Protein AF-W4RP92-F1 (afdb_monomer_lite)

Foldseek 3Di:
DWDADLLVRDIDDDDPDDADDDPDDDDADPPDDPPSCDPPVVVFVVVQVVQFQPDDPNDTDHRPGDDDDDDDDDDDWDKDKDWDADPVVRFIFIWIQGRSVRDTDVSSRVVCCVPCRVVVVD

pLDDT: mean 84.8, std 9.4, range [54.28, 97.5]

Sequence (122 aa):
MLSYSPIHDEFWPELTEPLPETDGELPLYRYGNHQNIVEKDRILQVLAESRNGEEEDGFQTVVAAVNSYDQQKVEHIPCLEFQLYNQEQDKFYARVWNTLLQRWDETFEKQIEEKERLVWRE

Organism: NCBI:txid1294265

Structure (mmCIF, N/CA/C/O backbone):
data_AF-W4RP92-F1
#
_entry.id   AF-W4RP92-F1
#
loop_
_atom_site.group_PDB
_atom_site.id
_atom_site.type_symbol
_atom_site.label_atom_id
_atom_site.label_alt_id
_atom_site.label_comp_id
_atom_site.label_asym_id
_atom_site.label_entity_id
_atom_site.label_seq_id
_atom_site.pdbx_PDB_ins_code
_atom_site.Cartn_x
_atom_site.Cartn_y
_atom_site.Cartn_z
_atom_site.occupancy
_atom_site.B_iso_or_equiv
_atom_site.auth_seq_id
_atom_site.auth_comp_id
_atom_site.auth_asym_id
_atom_site.auth_atom_id
_atom_site.pdbx_PDB_model_num
ATOM 1 N N . MET A 1 1 ? 14.777 -5.571 -11.425 1.00 77.19 1 MET A N 1
ATOM 2 C CA . MET A 1 1 ? 13.368 -5.489 -11.876 1.00 77.19 1 MET A CA 1
ATOM 3 C C . MET A 1 1 ? 12.699 -4.334 -11.130 1.00 77.19 1 MET A C 1
ATOM 5 O O . MET A 1 1 ? 13.266 -3.878 -10.146 1.00 77.19 1 MET A O 1
ATOM 9 N N . LEU A 1 2 ? 11.551 -3.825 -11.576 1.00 86.50 2 LEU A N 1
ATOM 10 C CA . LEU A 1 2 ? 10.784 -2.821 -10.824 1.00 86.50 2 LEU A CA 1
ATOM 11 C C . LEU A 1 2 ? 9.415 -3.387 -10.470 1.00 86.50 2 LEU A C 1
ATOM 13 O O . LEU A 1 2 ? 8.834 -4.136 -11.257 1.00 86.50 2 LEU A O 1
ATOM 17 N N . SER A 1 3 ? 8.912 -2.998 -9.307 1.00 88.81 3 SER A N 1
ATOM 18 C CA . SER A 1 3 ? 7.576 -3.343 -8.829 1.00 88.81 3 SER A CA 1
ATOM 19 C C . SER A 1 3 ? 6.734 -2.076 -8.801 1.00 88.81 3 SER A C 1
ATOM 21 O O . SER A 1 3 ? 7.233 -1.021 -8.424 1.00 88.81 3 SER A O 1
ATOM 23 N N . TYR A 1 4 ? 5.466 -2.151 -9.189 1.00 89.12 4 TYR A N 1
ATOM 24 C CA . TYR A 1 4 ? 4.549 -1.018 -9.088 1.00 89.12 4 TYR A CA 1
ATOM 25 C C . TYR A 1 4 ? 3.454 -1.330 -8.072 1.00 89.12 4 TYR A C 1
ATOM 27 O O . TYR A 1 4 ? 2.802 -2.372 -8.154 1.00 89.12 4 TYR A O 1
ATOM 35 N N . SER A 1 5 ? 3.266 -0.419 -7.121 1.00 89.31 5 SER A N 1
ATOM 36 C CA . SER A 1 5 ? 2.238 -0.502 -6.096 1.00 89.31 5 SER A CA 1
ATOM 37 C C . 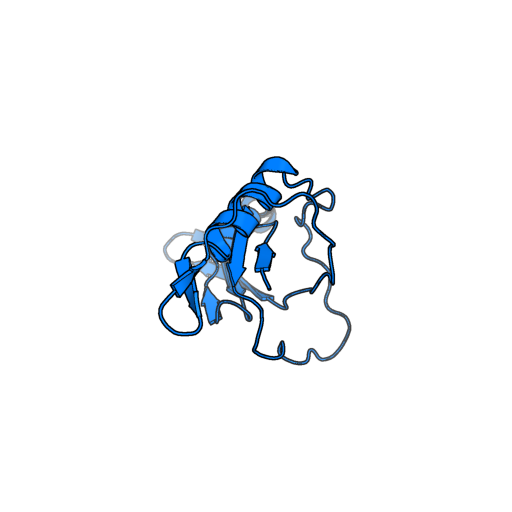SER A 1 5 ? 1.059 0.390 -6.479 1.00 89.31 5 SER A C 1
ATOM 39 O O . SER A 1 5 ? 1.163 1.613 -6.392 1.00 89.31 5 SER A O 1
ATOM 41 N N . PRO A 1 6 ? -0.085 -0.186 -6.872 1.00 87.31 6 PRO A N 1
ATOM 42 C CA . PRO A 1 6 ? -1.221 0.598 -7.343 1.00 87.31 6 PRO A CA 1
ATOM 43 C C . PRO A 1 6 ? -1.945 1.398 -6.267 1.00 87.31 6 PRO A C 1
ATOM 45 O O . PRO A 1 6 ? -2.569 2.412 -6.554 1.00 87.31 6 PRO A O 1
ATOM 48 N N . ILE A 1 7 ? -1.882 0.928 -5.023 1.00 87.56 7 ILE A N 1
ATOM 49 C CA . ILE A 1 7 ? -2.498 1.618 -3.886 1.00 87.56 7 ILE A CA 1
ATOM 50 C C . ILE A 1 7 ? -1.712 2.881 -3.536 1.00 87.56 7 ILE A C 1
ATOM 52 O O . ILE A 1 7 ? -2.298 3.892 -3.168 1.00 87.56 7 ILE A O 1
ATOM 56 N N . HIS A 1 8 ? -0.389 2.807 -3.670 1.00 89.38 8 HIS A N 1
ATOM 57 C CA . HIS A 1 8 ? 0.521 3.910 -3.377 1.00 89.38 8 HIS A CA 1
ATOM 58 C C . HIS A 1 8 ? 0.753 4.806 -4.591 1.00 89.38 8 HIS A C 1
ATOM 60 O O . HIS A 1 8 ? 1.241 5.917 -4.443 1.00 89.38 8 HIS A O 1
ATOM 66 N N . ASP A 1 9 ? 0.413 4.312 -5.782 1.00 87.81 9 ASP A N 1
ATOM 67 C CA . ASP A 1 9 ? 0.817 4.882 -7.058 1.00 87.81 9 ASP A CA 1
ATOM 68 C C . ASP A 1 9 ? 2.336 5.133 -7.133 1.00 87.81 9 ASP A C 1
ATOM 70 O O . ASP A 1 9 ? 2.804 6.185 -7.568 1.00 87.81 9 ASP A O 1
ATOM 74 N N . GLU A 1 10 ? 3.129 4.148 -6.705 1.00 89.31 10 GLU A N 1
ATOM 75 C CA . GLU A 1 10 ? 4.586 4.259 -6.572 1.00 89.31 10 GLU A CA 1
ATOM 76 C C . GLU A 1 10 ? 5.323 3.072 -7.198 1.00 89.31 10 GLU A C 1
ATOM 78 O O . GLU A 1 10 ? 4.842 1.937 -7.191 1.00 89.31 10 GLU A O 1
ATOM 83 N N . PHE A 1 11 ? 6.527 3.340 -7.710 1.00 89.31 11 PHE A N 1
ATOM 84 C CA . PHE A 1 11 ? 7.461 2.306 -8.149 1.00 89.31 11 PHE A CA 1
ATOM 85 C C . PHE A 1 11 ? 8.446 1.993 -7.031 1.00 89.31 11 PHE A C 1
ATOM 87 O O . PHE A 1 11 ? 9.076 2.891 -6.473 1.00 89.31 11 PHE A O 1
ATOM 94 N N . TRP A 1 12 ? 8.604 0.710 -6.741 1.00 87.25 12 TRP A N 1
ATOM 95 C CA . TRP A 1 12 ? 9.512 0.192 -5.733 1.00 87.25 12 TRP A CA 1
ATOM 96 C C . TRP A 1 12 ? 10.577 -0.704 -6.377 1.00 87.25 12 TRP A C 1
ATOM 98 O O . TRP A 1 12 ? 10.359 -1.245 -7.471 1.00 87.25 12 TRP A O 1
ATOM 108 N N . PRO A 1 13 ? 11.734 -0.875 -5.713 1.00 80.50 13 PRO A N 1
ATOM 109 C CA . PRO A 1 13 ? 12.738 -1.840 -6.133 1.00 80.50 13 PRO A CA 1
ATOM 110 C C . PRO A 1 13 ? 12.175 -3.258 -6.273 1.00 80.50 13 PRO A C 1
ATOM 112 O O . PRO A 1 13 ? 11.074 -3.588 -5.821 1.00 80.50 13 PRO A O 1
ATOM 115 N N . GLU A 1 14 ? 12.959 -4.113 -6.921 1.00 77.62 14 GLU A N 1
ATOM 116 C CA . GLU A 1 14 ? 12.648 -5.533 -7.009 1.00 77.62 14 GLU A CA 1
ATOM 117 C C . GLU A 1 14 ? 12.460 -6.146 -5.623 1.00 77.62 14 GLU A C 1
ATOM 119 O O . GLU A 1 14 ? 13.265 -5.934 -4.716 1.00 77.62 14 GLU A O 1
ATOM 124 N N . LEU A 1 15 ? 11.397 -6.935 -5.495 1.00 75.69 15 LEU A N 1
ATOM 125 C CA . LEU A 1 15 ? 11.140 -7.742 -4.315 1.00 75.69 15 LEU A CA 1
ATOM 126 C C . LEU A 1 15 ? 12.138 -8.896 -4.292 1.00 75.69 15 LEU A C 1
ATOM 128 O O . LEU A 1 15 ? 11.997 -9.861 -5.042 1.00 75.69 15 LEU A O 1
ATOM 132 N N . THR A 1 16 ? 13.181 -8.757 -3.479 1.00 71.19 16 THR A N 1
ATOM 133 C CA . THR A 1 16 ? 14.223 -9.778 -3.311 1.00 71.19 16 THR A CA 1
ATOM 134 C C . THR A 1 16 ? 13.930 -10.725 -2.157 1.00 71.19 16 THR A C 1
ATOM 136 O O . THR A 1 16 ? 14.373 -11.873 -2.184 1.00 71.19 16 THR A O 1
ATOM 139 N N . GLU A 1 17 ? 13.184 -10.267 -1.153 1.00 76.62 17 GLU A N 1
ATOM 140 C CA . GLU A 1 17 ? 12.794 -11.090 -0.014 1.00 76.62 17 GLU A CA 1
ATOM 141 C C . GLU A 1 17 ? 11.513 -11.875 -0.322 1.00 76.62 17 GLU A C 1
ATOM 143 O O . GLU A 1 17 ? 10.580 -11.327 -0.920 1.00 76.62 17 GLU A O 1
ATOM 148 N N . PRO A 1 18 ? 11.444 -13.158 0.075 1.00 74.50 18 PRO A N 1
ATOM 149 C CA . PRO A 1 18 ? 10.215 -13.920 -0.045 1.00 74.50 18 PRO A CA 1
ATOM 150 C C . PRO A 1 18 ? 9.136 -13.293 0.840 1.00 74.50 18 PRO A C 1
ATOM 152 O O . PRO A 1 18 ? 9.389 -12.913 1.985 1.00 74.50 18 PRO A O 1
ATOM 155 N N . LEU A 1 19 ? 7.918 -13.216 0.309 1.00 76.38 19 LEU A N 1
ATOM 156 C CA . LEU A 1 19 ? 6.764 -12.805 1.098 1.00 76.38 19 LEU A CA 1
ATOM 157 C C . LEU A 1 19 ? 6.516 -13.824 2.218 1.00 76.38 19 LEU A C 1
ATOM 159 O O . LEU A 1 19 ? 6.748 -15.020 2.013 1.00 76.38 19 LEU A O 1
ATOM 163 N N . PRO A 1 20 ? 6.050 -13.378 3.397 1.00 76.31 20 PRO A N 1
ATOM 164 C CA . PRO A 1 20 ? 5.724 -14.298 4.474 1.00 76.31 20 PRO A CA 1
ATOM 165 C C . PRO A 1 20 ? 4.632 -15.267 4.015 1.00 76.31 20 PRO A C 1
ATOM 167 O O . PRO A 1 20 ? 3.649 -14.857 3.394 1.00 76.31 20 PRO A O 1
ATOM 170 N N . GLU A 1 21 ? 4.809 -16.549 4.333 1.00 74.62 21 GLU A N 1
ATOM 171 C CA . GLU A 1 21 ? 3.778 -17.555 4.092 1.00 74.62 21 GLU A CA 1
ATOM 172 C C . GLU A 1 21 ? 2.530 -17.218 4.912 1.00 74.62 21 GLU A C 1
ATOM 174 O O . GLU A 1 21 ? 2.610 -16.822 6.078 1.00 74.62 21 GLU A O 1
ATOM 179 N N . THR A 1 22 ? 1.367 -17.356 4.283 1.00 73.75 22 THR A N 1
ATOM 180 C CA . THR A 1 22 ? 0.076 -17.117 4.920 1.00 73.75 22 THR A CA 1
ATOM 181 C C . THR A 1 22 ? -0.645 -18.441 5.095 1.00 73.75 22 THR A C 1
ATOM 183 O O . THR A 1 22 ? -0.744 -19.229 4.152 1.00 73.75 22 THR A O 1
ATOM 186 N N . ASP A 1 23 ? -1.202 -18.672 6.281 1.00 72.94 23 ASP A N 1
ATOM 187 C CA . ASP A 1 23 ? -2.052 -19.832 6.532 1.00 72.94 23 ASP A CA 1
ATOM 188 C C . ASP A 1 23 ? -3.409 -19.638 5.829 1.00 72.94 23 ASP A C 1
ATOM 190 O O . ASP A 1 23 ? -4.361 -19.102 6.398 1.00 72.94 23 ASP A O 1
ATOM 194 N N . GLY A 1 24 ? -3.492 -20.058 4.564 1.00 74.50 24 GLY A N 1
ATOM 195 C CA . GLY A 1 24 ? -4.718 -20.052 3.758 1.00 74.50 24 GLY A CA 1
ATOM 196 C C . GLY A 1 24 ? -4.857 -18.884 2.775 1.00 74.50 24 GLY A C 1
ATOM 197 O O . GLY A 1 24 ? -3.953 -18.067 2.600 1.00 74.50 24 GLY A O 1
ATOM 198 N N . GLU A 1 25 ? -6.007 -18.837 2.094 1.00 79.62 25 GLU A N 1
ATOM 199 C CA . GLU A 1 25 ? -6.351 -17.770 1.148 1.00 79.62 25 GLU A CA 1
ATOM 200 C C . GLU A 1 25 ? -6.789 -16.512 1.906 1.00 79.62 25 GLU A C 1
ATOM 202 O O . GLU A 1 25 ? -7.838 -16.486 2.554 1.00 79.62 25 GLU A O 1
ATOM 207 N N . LEU A 1 26 ? -5.984 -15.452 1.820 1.00 85.25 26 LEU A N 1
ATOM 208 C CA . LEU A 1 26 ? -6.356 -14.144 2.348 1.00 85.25 26 LEU A CA 1
ATOM 209 C C . LEU A 1 26 ? -7.280 -13.407 1.369 1.00 85.25 26 LEU A C 1
ATOM 211 O O . LEU A 1 26 ? -7.076 -13.480 0.153 1.00 85.25 26 LEU A O 1
ATOM 215 N N . PRO A 1 27 ? -8.276 -12.655 1.869 1.00 89.12 27 PRO A N 1
ATOM 216 C CA . PRO A 1 27 ? -9.129 -11.854 1.007 1.00 89.12 27 PRO A CA 1
ATOM 217 C C . PRO A 1 27 ? -8.324 -10.740 0.334 1.00 89.12 27 PRO A C 1
ATOM 219 O O . PRO A 1 27 ? -7.434 -10.133 0.933 1.00 89.12 27 PRO A O 1
ATOM 222 N N . LEU A 1 28 ? -8.686 -10.424 -0.911 1.00 89.44 28 LEU A N 1
ATOM 223 C CA . LEU 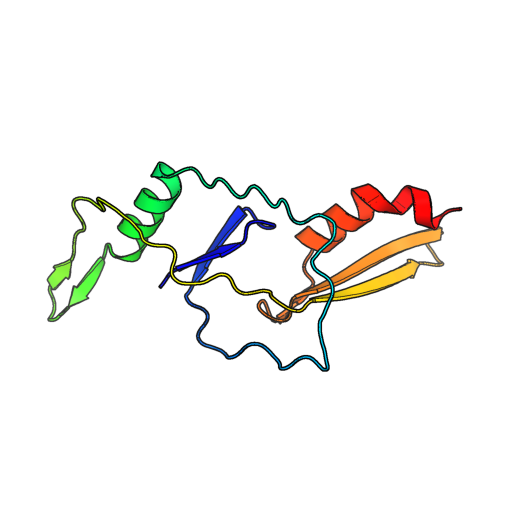A 1 28 ? -8.141 -9.256 -1.591 1.00 89.44 28 LEU A CA 1
ATOM 224 C C . LEU A 1 28 ? -8.557 -7.974 -0.874 1.00 89.44 28 LEU A C 1
ATOM 226 O O . LEU A 1 28 ? -9.643 -7.868 -0.297 1.00 89.44 28 LEU A O 1
ATOM 230 N N . TYR A 1 29 ? -7.693 -6.969 -0.967 1.00 90.94 29 TYR A N 1
ATOM 231 C CA . TYR A 1 29 ? -7.987 -5.668 -0.404 1.00 90.94 29 TYR A CA 1
ATOM 232 C C . TYR A 1 29 ? -9.225 -5.054 -1.070 1.00 90.94 29 TYR A C 1
ATOM 234 O O . TYR A 1 29 ? -9.246 -4.783 -2.271 1.00 90.94 29 TYR A O 1
ATOM 242 N N . ARG A 1 30 ? -10.258 -4.812 -0.259 1.00 91.19 30 ARG A N 1
ATOM 243 C CA . ARG A 1 30 ? -11.612 -4.408 -0.679 1.00 91.19 30 ARG A CA 1
ATOM 244 C C . ARG A 1 30 ? -11.696 -3.073 -1.422 1.00 91.19 30 ARG A C 1
ATOM 246 O O . ARG A 1 30 ? -12.698 -2.801 -2.077 1.00 91.19 30 ARG A O 1
ATOM 253 N N . TYR A 1 31 ? -10.649 -2.255 -1.348 1.00 87.81 31 TYR A N 1
ATOM 254 C CA . TYR A 1 31 ? -10.546 -0.985 -2.070 1.00 87.81 31 TYR A CA 1
ATOM 255 C C . TYR A 1 31 ? -9.443 -0.971 -3.123 1.00 87.81 31 TYR A C 1
ATOM 257 O O . TYR A 1 31 ? -9.142 0.088 -3.675 1.00 87.81 31 TYR A O 1
ATOM 265 N N . GLY A 1 32 ? -8.867 -2.137 -3.422 1.00 78.44 32 GLY A N 1
ATOM 266 C CA . GLY A 1 32 ? -7.947 -2.293 -4.531 1.00 78.44 32 GLY A CA 1
ATOM 267 C C . GLY A 1 32 ? -8.643 -1.930 -5.830 1.00 78.44 32 GLY A C 1
ATOM 268 O O . GLY A 1 32 ? -9.651 -2.534 -6.203 1.00 78.44 32 GLY A O 1
ATOM 269 N N . ASN A 1 33 ? -8.122 -0.917 -6.519 1.00 67.38 33 ASN A N 1
ATOM 270 C CA . ASN A 1 33 ? -8.616 -0.595 -7.841 1.00 67.38 33 ASN A CA 1
ATOM 271 C C . ASN A 1 33 ? -8.152 -1.711 -8.788 1.00 67.38 33 ASN A C 1
ATOM 273 O O . ASN A 1 33 ? -6.958 -1.901 -8.995 1.00 67.38 33 ASN A O 1
ATOM 277 N N . HIS A 1 34 ? -9.086 -2.486 -9.338 1.00 55.75 34 HIS A N 1
ATOM 278 C CA . HIS A 1 34 ? -8.766 -3.572 -10.275 1.00 55.75 34 HIS A CA 1
ATOM 279 C C . HIS A 1 34 ? -8.339 -3.048 -11.661 1.00 55.75 34 HIS A C 1
ATOM 281 O O . HIS A 1 34 ? -7.963 -3.829 -12.530 1.00 55.75 34 HIS A O 1
ATOM 287 N N . GLN A 1 35 ? -8.393 -1.729 -11.878 1.00 54.28 35 GLN A N 1
ATOM 288 C CA . GLN A 1 35 ? -8.077 -1.059 -13.139 1.00 54.28 35 GLN A CA 1
ATOM 289 C C . GLN A 1 35 ? -6.816 -0.198 -13.016 1.00 54.28 35 GLN A C 1
ATOM 291 O O . GLN A 1 35 ? -6.844 0.993 -13.313 1.00 54.28 35 GLN A O 1
ATOM 296 N N . ASN A 1 36 ? -5.712 -0.794 -12.561 1.00 57.50 36 ASN A N 1
ATOM 297 C CA . ASN A 1 36 ? -4.410 -0.126 -12.461 1.00 57.50 36 ASN A CA 1
ATOM 298 C C . ASN A 1 36 ? -3.810 0.131 -13.838 1.00 57.50 36 ASN A C 1
ATOM 300 O O . ASN A 1 36 ? -2.867 -0.526 -14.271 1.00 57.50 36 ASN A O 1
ATOM 304 N N . ILE A 1 37 ? -4.403 1.085 -14.541 1.00 64.12 37 ILE A N 1
ATOM 305 C CA . ILE A 1 37 ? -3.894 1.610 -15.791 1.00 64.12 37 ILE A CA 1
ATOM 306 C C . ILE A 1 37 ? -2.873 2.668 -15.394 1.00 64.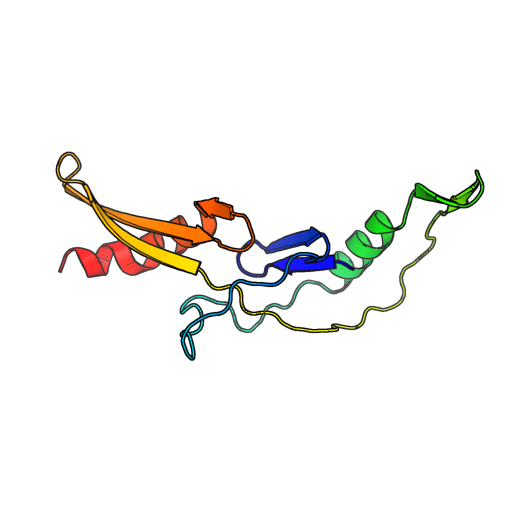12 37 ILE A C 1
ATOM 308 O O . ILE A 1 37 ? -3.176 3.856 -15.325 1.00 64.12 37 ILE A O 1
ATOM 312 N N . VAL A 1 38 ? -1.660 2.222 -15.080 1.00 77.56 38 VAL A N 1
ATOM 313 C CA . VAL A 1 38 ? -0.524 3.140 -15.080 1.00 77.56 38 VAL A CA 1
ATOM 314 C C . VAL A 1 38 ? -0.336 3.608 -16.509 1.00 77.56 38 VAL A C 1
ATOM 316 O O . VAL A 1 38 ? -0.355 2.805 -17.448 1.00 77.56 38 VAL A O 1
ATOM 319 N N . GLU A 1 39 ? -0.153 4.909 -16.684 1.00 85.69 39 GLU A N 1
ATOM 320 C CA . GLU A 1 39 ? 0.156 5.459 -17.993 1.00 85.69 39 GLU A CA 1
ATOM 321 C C . GLU A 1 39 ? 1.426 4.800 -18.539 1.00 85.69 39 GLU A C 1
ATOM 323 O O . GLU A 1 39 ? 2.474 4.769 -17.888 1.00 85.69 39 GLU A O 1
ATOM 328 N N . LYS A 1 40 ? 1.329 4.254 -19.756 1.00 86.44 40 LYS A N 1
ATOM 329 C CA . LYS A 1 40 ? 2.440 3.566 -20.425 1.00 86.44 40 LYS A CA 1
ATOM 330 C C . LYS A 1 40 ? 3.708 4.421 -20.430 1.00 86.44 40 LYS A C 1
ATOM 332 O O . LYS A 1 40 ? 4.786 3.901 -20.159 1.00 86.44 40 LYS A O 1
ATOM 337 N N . ASP A 1 41 ? 3.567 5.713 -20.704 1.00 88.19 41 ASP A N 1
ATOM 338 C CA . ASP A 1 41 ? 4.694 6.638 -20.800 1.00 88.19 41 ASP A CA 1
ATOM 339 C C . ASP A 1 41 ? 5.417 6.793 -19.456 1.00 88.19 41 ASP A C 1
ATOM 341 O O . ASP A 1 41 ? 6.648 6.807 -19.421 1.00 88.19 41 ASP A O 1
ATOM 345 N N . ARG A 1 42 ? 4.676 6.777 -18.340 1.00 89.44 42 ARG A N 1
ATOM 346 C CA . ARG A 1 42 ? 5.254 6.796 -16.992 1.00 89.44 42 ARG A CA 1
ATOM 347 C C . ARG A 1 42 ? 6.077 5.539 -16.712 1.00 89.44 42 ARG A C 1
ATOM 349 O O . ARG A 1 42 ? 7.175 5.646 -16.174 1.00 89.44 42 ARG A O 1
ATOM 356 N N . ILE A 1 43 ? 5.592 4.358 -17.107 1.00 89.19 43 ILE A N 1
ATOM 357 C CA . ILE A 1 43 ? 6.355 3.105 -16.957 1.00 89.19 43 ILE A CA 1
ATOM 358 C C . ILE A 1 43 ? 7.663 3.176 -17.755 1.00 89.19 43 ILE A C 1
ATOM 360 O O . ILE A 1 43 ? 8.727 2.849 -17.229 1.00 89.19 43 ILE A O 1
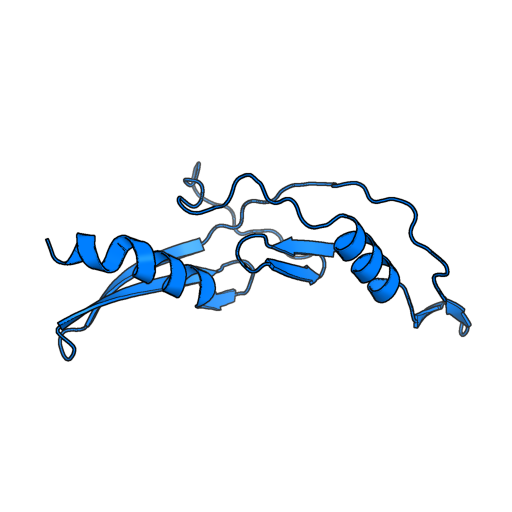ATOM 364 N N . LEU A 1 44 ? 7.597 3.610 -19.018 1.00 90.38 44 LEU A N 1
ATOM 365 C CA . LEU A 1 44 ? 8.772 3.689 -19.890 1.00 90.38 44 LEU A CA 1
ATOM 366 C C . LEU A 1 44 ? 9.819 4.671 -19.355 1.00 90.38 44 LEU A C 1
ATOM 368 O O . LEU A 1 44 ? 11.011 4.361 -19.391 1.00 90.38 44 LEU A O 1
ATOM 372 N N . GLN A 1 45 ? 9.382 5.817 -18.828 1.00 89.31 45 GLN A N 1
ATOM 373 C CA . GLN A 1 45 ? 10.274 6.805 -18.232 1.00 89.31 45 GLN A CA 1
ATOM 374 C C . GLN A 1 45 ? 11.012 6.237 -17.014 1.00 89.31 45 GLN A C 1
ATOM 376 O O . GLN A 1 45 ? 12.241 6.278 -16.975 1.00 89.31 45 GLN A O 1
ATOM 381 N N . VAL A 1 46 ? 10.287 5.654 -16.053 1.00 89.88 46 VAL A N 1
ATOM 382 C CA . VAL A 1 46 ? 10.900 5.106 -14.831 1.00 89.88 46 VAL A CA 1
ATOM 383 C C . VAL A 1 46 ? 11.863 3.961 -15.163 1.00 89.88 46 VAL A C 1
ATOM 385 O O . VAL A 1 46 ? 12.938 3.859 -14.573 1.00 89.88 46 VAL A O 1
ATOM 388 N N . LEU A 1 47 ? 11.534 3.124 -16.154 1.00 88.81 47 LEU A N 1
ATOM 389 C CA . LEU A 1 47 ? 12.446 2.082 -16.631 1.00 88.81 47 LEU A CA 1
ATOM 390 C C . LEU A 1 47 ? 13.730 2.667 -17.231 1.00 88.81 47 LEU A C 1
ATOM 392 O O . LEU A 1 47 ? 14.812 2.166 -16.923 1.00 88.81 47 LEU A O 1
ATOM 396 N N . ALA A 1 48 ? 13.630 3.719 -18.048 1.00 88.31 48 ALA A N 1
ATOM 397 C CA . ALA A 1 48 ? 14.796 4.374 -18.641 1.00 88.31 48 ALA A CA 1
ATOM 398 C C . ALA A 1 48 ? 15.702 4.987 -17.562 1.00 88.31 48 ALA A C 1
ATOM 400 O O . ALA A 1 48 ? 16.916 4.790 -17.584 1.00 88.31 48 ALA A O 1
ATOM 401 N N . GLU A 1 49 ? 15.109 5.674 -16.585 1.00 86.56 49 GLU A N 1
ATOM 402 C CA . GLU A 1 49 ? 15.824 6.274 -15.455 1.00 86.56 49 GLU A CA 1
ATOM 403 C C . GLU A 1 49 ? 16.505 5.220 -14.574 1.00 86.56 49 GLU A C 1
ATOM 405 O O . GLU A 1 49 ? 17.656 5.409 -14.196 1.00 86.56 49 GLU A O 1
ATOM 410 N N . SER A 1 50 ? 15.854 4.079 -14.316 1.00 83.06 50 SER A N 1
ATOM 411 C CA . SER A 1 50 ? 16.413 3.005 -13.477 1.00 83.06 50 SER A CA 1
ATOM 412 C C . SER A 1 50 ? 17.677 2.342 -14.038 1.00 83.06 50 SER A C 1
ATOM 414 O O . SER A 1 50 ? 18.403 1.690 -13.296 1.00 83.06 50 SER A O 1
ATOM 416 N N . ARG A 1 51 ? 17.920 2.488 -15.345 1.00 78.00 51 ARG A N 1
ATOM 417 C CA . ARG A 1 51 ? 19.052 1.896 -16.077 1.00 78.00 51 ARG A CA 1
ATOM 418 C C . ARG A 1 51 ? 20.111 2.923 -16.470 1.00 78.00 51 ARG A C 1
ATOM 420 O O . ARG A 1 51 ? 21.203 2.559 -16.900 1.00 78.00 51 ARG A O 1
ATOM 427 N N . ASN A 1 52 ? 19.788 4.208 -16.363 1.00 77.62 52 ASN A N 1
ATOM 428 C CA . ASN A 1 52 ? 20.726 5.275 -16.663 1.00 77.62 52 ASN A CA 1
ATOM 429 C C . ASN A 1 52 ? 21.782 5.361 -15.565 1.00 77.62 52 ASN A C 1
ATOM 431 O O . ASN A 1 52 ? 21.457 5.482 -14.388 1.00 77.62 52 ASN A O 1
ATOM 435 N N . GLY A 1 53 ? 23.055 5.372 -15.958 1.00 66.19 53 GLY A N 1
ATOM 436 C CA . GLY A 1 53 ? 24.141 5.497 -14.991 1.00 66.19 53 GLY A CA 1
ATOM 437 C C . GLY A 1 53 ? 24.632 4.183 -14.392 1.00 66.19 53 GLY A C 1
ATOM 438 O O . GLY A 1 53 ? 25.460 4.235 -13.488 1.00 66.19 53 GLY A O 1
ATOM 439 N N . GLU A 1 54 ? 24.175 3.029 -14.889 1.00 69.31 54 GLU A N 1
ATOM 440 C CA . GLU A 1 54 ? 24.814 1.748 -14.573 1.00 69.31 54 GLU A CA 1
ATOM 441 C C . GLU A 1 54 ? 26.266 1.780 -15.102 1.00 69.31 54 GLU A C 1
ATOM 443 O O . GLU A 1 54 ? 26.499 1.937 -16.306 1.00 69.31 54 GLU A O 1
ATOM 448 N N . GLU A 1 55 ? 27.240 1.710 -14.184 1.00 68.19 55 GLU A N 1
ATOM 449 C CA . GLU A 1 55 ? 28.664 1.575 -14.502 1.00 68.19 55 GLU A CA 1
ATOM 450 C C . GLU A 1 55 ? 28.992 0.104 -14.761 1.00 68.19 55 GLU A C 1
ATOM 452 O O . GLU A 1 55 ? 28.880 -0.742 -13.871 1.00 68.19 55 GLU A O 1
ATOM 457 N N . GLU A 1 56 ? 29.446 -0.188 -15.974 1.00 68.69 56 GLU A N 1
ATOM 458 C CA . GLU A 1 56 ? 29.955 -1.499 -16.359 1.00 68.69 56 GLU A CA 1
ATOM 459 C C . GLU A 1 56 ? 31.360 -1.316 -16.942 1.00 68.69 56 GLU A C 1
ATOM 461 O O . GLU A 1 56 ? 31.566 -0.525 -17.861 1.00 68.69 56 GLU A O 1
ATOM 466 N N . ASP A 1 57 ? 32.351 -1.995 -16.356 1.00 74.50 57 ASP A N 1
ATOM 467 C CA . ASP A 1 57 ? 33.764 -1.933 -16.775 1.00 74.50 57 ASP A CA 1
ATOM 468 C C . ASP A 1 57 ? 34.345 -0.500 -16.879 1.00 74.50 57 ASP A C 1
ATOM 470 O O . ASP A 1 57 ? 35.176 -0.191 -17.730 1.00 74.50 57 ASP A O 1
ATOM 474 N N . GLY A 1 58 ? 33.887 0.414 -16.012 1.00 77.62 58 GLY A N 1
ATOM 475 C CA . GLY A 1 58 ? 34.335 1.813 -15.988 1.00 77.62 58 GLY A CA 1
ATOM 476 C C . GLY A 1 58 ? 33.699 2.719 -17.050 1.00 77.62 58 GLY A C 1
ATOM 477 O O . GLY A 1 58 ? 34.120 3.869 -17.195 1.00 77.62 58 GLY A O 1
ATOM 478 N N . PHE A 1 59 ? 32.685 2.237 -17.775 1.00 74.44 59 PHE A N 1
ATOM 479 C CA . PHE A 1 59 ? 31.875 3.031 -18.695 1.00 74.44 59 PHE A CA 1
ATOM 480 C C . PHE A 1 59 ? 30.457 3.213 -18.156 1.00 74.44 59 PHE A C 1
ATOM 482 O O . PHE A 1 59 ? 29.860 2.292 -17.605 1.00 74.44 59 PHE A O 1
ATOM 489 N N . GLN A 1 60 ? 29.903 4.409 -18.351 1.00 78.31 60 GLN A N 1
ATOM 490 C CA . GLN A 1 60 ? 28.528 4.715 -17.976 1.00 78.31 60 GLN A CA 1
ATOM 491 C C . GLN A 1 60 ? 27.573 4.360 -19.120 1.00 78.31 60 GLN A C 1
ATOM 493 O O . GLN A 1 60 ? 27.692 4.896 -20.227 1.00 78.31 60 GLN A O 1
ATOM 498 N N . THR A 1 61 ? 26.584 3.515 -18.841 1.00 78.81 61 THR A N 1
ATOM 499 C CA . THR A 1 61 ? 25.511 3.222 -19.796 1.00 78.81 61 THR A CA 1
ATOM 500 C C . THR A 1 61 ? 24.476 4.349 -19.806 1.00 78.81 61 THR A C 1
ATOM 502 O O . THR A 1 61 ? 23.975 4.775 -18.761 1.00 78.81 61 THR A O 1
ATOM 505 N N . VAL A 1 62 ? 24.144 4.837 -21.007 1.00 80.88 62 VAL A N 1
ATOM 506 C CA . VAL A 1 62 ? 23.072 5.817 -21.243 1.00 80.88 62 VAL A CA 1
ATOM 507 C C . VAL A 1 62 ? 21.984 5.161 -22.084 1.00 80.88 62 VAL A C 1
ATOM 509 O O . VAL A 1 62 ? 22.208 4.770 -23.231 1.00 80.88 62 VAL A O 1
ATOM 512 N N . VAL A 1 63 ? 20.786 5.059 -21.520 1.00 82.56 63 VAL A N 1
ATOM 513 C CA . VAL A 1 63 ? 19.603 4.530 -22.190 1.00 82.56 63 VAL A CA 1
ATOM 514 C C . VAL A 1 63 ? 18.993 5.614 -23.069 1.00 82.56 63 VAL A C 1
ATOM 516 O O . VAL A 1 63 ? 18.405 6.577 -22.585 1.00 82.56 63 VAL A O 1
ATOM 519 N N . ALA A 1 64 ? 19.115 5.440 -24.386 1.00 82.00 64 ALA A N 1
ATOM 520 C CA . ALA A 1 64 ? 18.536 6.358 -25.366 1.00 82.00 64 ALA A CA 1
ATOM 521 C C . ALA A 1 64 ? 17.001 6.255 -25.446 1.00 82.00 64 ALA A C 1
ATOM 523 O O . ALA A 1 64 ? 16.331 7.264 -25.650 1.00 82.00 64 ALA A O 1
ATOM 524 N N . ALA A 1 65 ? 16.447 5.044 -25.311 1.00 81.19 65 ALA A N 1
ATOM 525 C CA . ALA A 1 65 ? 15.007 4.797 -25.295 1.00 81.19 65 ALA A CA 1
ATOM 526 C C . ALA A 1 65 ? 14.675 3.404 -24.733 1.00 81.19 65 ALA A C 1
ATOM 528 O O . ALA A 1 65 ? 15.397 2.438 -24.985 1.00 81.19 65 ALA A O 1
ATOM 529 N N . VAL A 1 66 ? 13.533 3.294 -24.048 1.00 86.62 66 VAL A N 1
ATOM 530 C CA . VAL A 1 66 ? 12.873 2.020 -23.720 1.00 86.62 66 VAL A CA 1
ATOM 531 C C . VAL A 1 66 ? 11.642 1.898 -24.615 1.00 86.62 66 VAL A C 1
ATOM 533 O O . VAL A 1 66 ? 10.750 2.740 -24.564 1.00 86.62 66 VAL A O 1
ATOM 536 N N . ASN A 1 67 ? 11.597 0.869 -25.462 1.00 87.75 67 ASN A N 1
ATOM 537 C CA . ASN A 1 67 ? 10.555 0.737 -26.493 1.00 87.75 67 ASN A CA 1
ATOM 538 C C . ASN A 1 67 ? 9.329 -0.065 -26.027 1.00 87.75 67 ASN A C 1
ATOM 540 O O . ASN A 1 67 ? 8.229 0.098 -26.561 1.00 87.75 67 ASN A O 1
ATOM 544 N N . SER A 1 68 ? 9.514 -0.949 -25.049 1.00 88.88 68 SER A N 1
ATOM 545 C CA . SER A 1 68 ? 8.473 -1.831 -24.530 1.00 88.88 68 SER A CA 1
ATOM 546 C C . SER A 1 68 ? 8.787 -2.274 -23.106 1.00 88.88 68 SER A C 1
ATOM 548 O O . SER A 1 68 ? 9.919 -2.165 -22.638 1.00 88.88 68 SER A O 1
ATOM 550 N N . TYR A 1 69 ? 7.768 -2.798 -22.436 1.00 89.00 69 TYR A N 1
ATOM 551 C CA . TYR A 1 69 ? 7.887 -3.484 -21.160 1.00 89.00 69 TYR A CA 1
ATOM 552 C C . TYR A 1 69 ? 6.953 -4.692 -21.171 1.00 89.00 69 TYR A C 1
ATOM 554 O O . TYR A 1 69 ? 5.941 -4.680 -21.873 1.00 89.00 69 TYR A O 1
ATOM 562 N N . ASP A 1 70 ? 7.275 -5.691 -20.355 1.00 89.25 70 ASP A N 1
ATOM 563 C CA . ASP A 1 70 ? 6.444 -6.872 -20.149 1.00 89.25 70 ASP A CA 1
ATOM 564 C C . ASP A 1 70 ? 6.170 -7.045 -18.656 1.00 89.25 70 ASP A C 1
ATOM 566 O O . ASP A 1 70 ? 7.099 -7.096 -17.842 1.00 89.25 70 ASP A O 1
ATOM 570 N N . GLN A 1 71 ? 4.892 -7.149 -18.286 1.00 87.12 71 GLN A N 1
ATOM 571 C CA . GLN A 1 71 ? 4.502 -7.460 -16.915 1.00 87.12 71 GLN A CA 1
ATOM 572 C C . GLN A 1 71 ? 4.813 -8.929 -16.618 1.00 87.12 71 GLN A C 1
ATOM 574 O O . GLN A 1 71 ? 4.214 -9.827 -17.204 1.00 87.12 71 GLN A O 1
ATOM 579 N N . GLN A 1 72 ? 5.735 -9.168 -15.686 1.00 86.94 72 GLN A N 1
ATOM 580 C CA . GLN A 1 72 ? 6.192 -10.521 -15.356 1.00 86.94 72 GLN A CA 1
ATOM 581 C C . GLN A 1 72 ? 5.225 -11.256 -14.422 1.00 86.94 72 GLN A C 1
ATOM 583 O O . GLN A 1 72 ? 4.845 -12.394 -14.680 1.00 86.94 72 GLN A O 1
ATOM 588 N N . LYS A 1 73 ? 4.828 -10.610 -13.321 1.00 85.94 73 LYS A N 1
ATOM 589 C CA . LYS A 1 73 ? 3.970 -11.198 -12.286 1.00 85.94 73 LYS A CA 1
ATOM 590 C C . LYS A 1 73 ? 3.168 -10.127 -11.556 1.00 85.94 73 LYS A C 1
ATOM 592 O O . LYS A 1 73 ? 3.549 -8.958 -11.552 1.00 85.94 73 LYS A O 1
ATOM 597 N N . VAL A 1 74 ? 2.073 -10.551 -10.934 1.00 85.06 74 VAL A N 1
ATOM 598 C CA . VAL A 1 74 ? 1.344 -9.776 -9.924 1.00 85.06 74 VAL A CA 1
ATOM 599 C C . VAL A 1 74 ? 1.510 -10.511 -8.608 1.00 85.06 74 VAL A C 1
ATOM 601 O O . VAL A 1 74 ? 1.240 -11.709 -8.546 1.00 85.06 74 VAL A O 1
ATOM 604 N N . GLU A 1 75 ? 1.957 -9.805 -7.576 1.00 86.00 75 GLU A N 1
ATOM 605 C CA . GLU A 1 75 ? 2.066 -10.358 -6.229 1.00 86.00 75 GLU A CA 1
ATOM 606 C C . GLU A 1 75 ? 1.075 -9.677 -5.295 1.00 86.00 75 GLU A C 1
ATOM 608 O O . GLU A 1 75 ? 0.902 -8.457 -5.319 1.00 86.00 75 GLU A O 1
ATOM 613 N N . HIS A 1 76 ? 0.417 -10.487 -4.470 1.00 87.44 76 HIS A N 1
ATOM 614 C CA . HIS A 1 76 ? -0.460 -10.007 -3.417 1.00 87.44 76 HIS A CA 1
ATOM 615 C C . HIS A 1 76 ? 0.322 -9.959 -2.111 1.00 87.44 76 HIS A C 1
ATOM 617 O O . HIS A 1 76 ? 0.828 -10.976 -1.643 1.00 87.44 76 HIS A O 1
ATOM 623 N N . ILE A 1 77 ? 0.417 -8.763 -1.536 1.00 89.00 77 ILE A N 1
ATOM 624 C CA . ILE A 1 77 ? 1.161 -8.531 -0.303 1.00 89.00 77 ILE A CA 1
ATOM 625 C C . ILE A 1 77 ? 0.216 -8.695 0.891 1.00 89.00 77 ILE A C 1
ATOM 627 O O . ILE A 1 77 ? -0.754 -7.934 0.994 1.00 89.00 77 ILE A O 1
ATOM 631 N N . PRO A 1 78 ? 0.477 -9.637 1.813 1.00 91.31 78 PRO A N 1
ATOM 632 C CA . PRO A 1 78 ? -0.325 -9.758 3.019 1.00 91.31 78 PRO A CA 1
ATOM 633 C C . PRO A 1 78 ? -0.127 -8.527 3.906 1.00 91.31 78 PRO A C 1
ATOM 635 O O . PRO A 1 78 ? 0.996 -8.094 4.159 1.00 91.31 78 PRO A O 1
ATOM 638 N N . CYS A 1 79 ? -1.220 -7.958 4.398 1.00 92.75 79 CYS A N 1
ATOM 639 C CA . CYS A 1 79 ? -1.198 -6.836 5.332 1.00 92.75 79 CYS A CA 1
ATOM 640 C C . CYS A 1 79 ? -2.050 -7.185 6.553 1.00 92.75 79 CYS A C 1
ATOM 642 O O . CYS A 1 79 ? -3.071 -7.861 6.421 1.00 92.75 79 CYS A O 1
ATOM 644 N N . LEU A 1 80 ? -1.637 -6.727 7.735 1.00 93.56 80 LEU A N 1
ATOM 645 C CA . LEU A 1 80 ? -2.408 -6.914 8.966 1.00 93.56 80 LEU A CA 1
ATOM 646 C C . LEU A 1 80 ? -3.179 -5.637 9.266 1.00 93.56 80 LEU A C 1
ATOM 648 O O . LEU A 1 80 ? -2.572 -4.591 9.481 1.00 93.56 80 LEU A O 1
ATOM 652 N N . GLU A 1 81 ? -4.502 -5.728 9.292 1.00 95.06 81 GLU A N 1
ATOM 653 C CA . GLU A 1 81 ? -5.390 -4.611 9.595 1.00 95.06 81 GLU A CA 1
ATOM 654 C C . GLU A 1 81 ? -5.933 -4.725 11.022 1.00 95.06 81 GLU A C 1
ATOM 656 O O . GLU A 1 81 ? -6.403 -5.781 11.446 1.00 95.06 81 GLU A O 1
ATOM 661 N N . PHE A 1 82 ? -5.898 -3.614 11.751 1.00 95.31 82 PHE A N 1
ATOM 662 C CA . PHE A 1 82 ? -6.446 -3.483 13.092 1.00 95.31 82 PHE A CA 1
ATOM 663 C C . PHE A 1 82 ? -7.422 -2.314 13.129 1.00 95.31 82 PHE A C 1
ATOM 665 O O . PHE A 1 82 ? -7.046 -1.180 12.835 1.00 95.31 82 PHE A O 1
ATOM 672 N N . GLN A 1 83 ? -8.652 -2.569 13.564 1.00 94.56 83 GLN A N 1
ATOM 673 C CA . GLN A 1 83 ? -9.601 -1.523 13.925 1.00 94.56 83 GLN A CA 1
ATOM 674 C C . GLN A 1 83 ? -9.482 -1.254 15.427 1.00 94.56 83 GLN A C 1
ATOM 676 O O . GLN A 1 83 ? -9.700 -2.144 16.250 1.00 94.56 83 GLN A O 1
ATOM 681 N N . LEU A 1 84 ? -9.111 -0.031 15.791 1.00 94.06 84 LEU A N 1
ATOM 682 C CA . LEU A 1 84 ? -8.817 0.359 17.167 1.00 94.06 84 LEU A CA 1
ATOM 683 C C . LEU A 1 84 ? -9.760 1.470 17.622 1.00 94.06 84 LEU A C 1
ATOM 685 O O . LEU A 1 84 ? -10.162 2.320 16.831 1.00 94.06 84 LEU A O 1
ATOM 689 N N . TYR A 1 85 ? -10.085 1.482 18.913 1.00 93.19 85 TYR A N 1
ATOM 690 C CA . TYR A 1 85 ? -10.886 2.529 19.542 1.00 93.19 85 TYR A CA 1
ATOM 691 C C . TYR A 1 85 ? -10.023 3.347 20.505 1.00 93.19 85 TYR A C 1
ATOM 693 O O . TYR A 1 85 ? -9.477 2.811 21.470 1.00 93.19 85 TYR A O 1
ATOM 701 N N . ASN A 1 86 ? -9.904 4.649 20.248 1.00 92.06 86 ASN A N 1
ATOM 702 C CA . ASN A 1 86 ? -9.272 5.589 21.165 1.00 92.06 86 ASN A CA 1
ATOM 703 C C . ASN A 1 86 ? -10.329 6.150 22.128 1.00 92.06 86 ASN A C 1
ATOM 705 O O . ASN A 1 86 ? -11.192 6.923 21.712 1.00 92.06 86 ASN A O 1
ATOM 709 N N . GLN A 1 87 ? -10.227 5.787 23.410 1.00 92.69 87 GLN A N 1
ATOM 710 C CA . GLN A 1 87 ? -11.156 6.226 24.456 1.00 92.69 87 GLN A CA 1
ATOM 711 C C . GLN A 1 87 ? -11.060 7.724 24.770 1.00 92.69 87 GLN A C 1
ATOM 713 O O . GLN A 1 87 ? -12.074 8.343 25.068 1.00 92.69 87 GLN A O 1
ATOM 718 N N . GLU A 1 88 ? -9.865 8.317 24.701 1.00 93.94 88 GLU A N 1
ATOM 719 C CA . GLU A 1 88 ? -9.666 9.742 24.999 1.00 93.94 88 GLU A CA 1
ATOM 720 C C . GLU A 1 88 ? -10.286 10.637 23.920 1.00 93.94 88 GLU A C 1
ATOM 722 O O . GLU A 1 88 ? -10.777 11.725 24.212 1.00 93.94 88 GLU A O 1
ATOM 727 N N . GLN A 1 89 ? -10.259 10.174 22.667 1.00 89.62 89 GLN A N 1
ATOM 728 C CA . GLN A 1 89 ? -10.742 10.921 21.503 1.00 89.62 89 GLN A CA 1
ATOM 729 C C . GLN A 1 89 ? -12.133 10.487 21.022 1.00 89.62 89 GLN A C 1
ATOM 731 O O . GLN A 1 89 ? -12.628 11.064 20.053 1.00 89.62 89 GLN A O 1
ATOM 736 N N . ASP A 1 90 ? -12.736 9.471 21.651 1.00 88.50 90 ASP A N 1
ATOM 737 C CA . ASP A 1 90 ? -14.013 8.860 21.246 1.00 88.50 90 ASP A CA 1
ATOM 738 C C . ASP A 1 90 ? -14.075 8.596 19.723 1.00 88.50 90 ASP A C 1
ATOM 740 O O . ASP A 1 90 ? -14.952 9.044 18.964 1.00 88.50 90 ASP A O 1
ATOM 744 N N . LYS A 1 91 ? -13.022 7.939 19.219 1.00 89.62 91 LYS A N 1
ATOM 745 C CA . LYS A 1 91 ? -12.822 7.730 17.782 1.00 89.62 91 LYS A CA 1
ATOM 746 C C . LYS A 1 91 ? -12.272 6.336 17.491 1.00 89.62 91 LYS A C 1
ATOM 748 O O . LYS A 1 91 ? -11.261 5.922 18.054 1.00 89.62 91 LYS A O 1
ATOM 753 N N . PHE A 1 92 ? -12.895 5.670 16.518 1.00 92.00 92 PHE A N 1
ATOM 754 C CA . 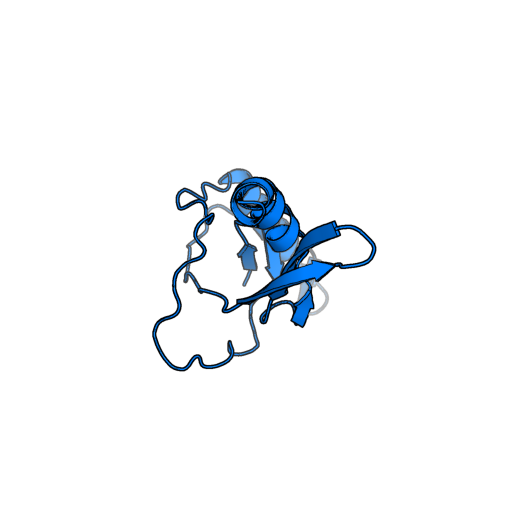PHE A 1 92 ? -12.317 4.518 15.831 1.00 92.00 92 PHE A CA 1
ATOM 755 C C . PHE A 1 92 ? -11.325 4.945 14.745 1.00 92.00 92 PHE A C 1
ATOM 757 O O . PHE A 1 92 ? -11.571 5.910 14.012 1.00 92.00 92 PHE A O 1
ATOM 764 N N . TYR A 1 93 ? -10.222 4.215 14.639 1.00 93.44 93 TYR A N 1
ATOM 765 C CA . TYR A 1 93 ? -9.168 4.428 13.651 1.00 93.44 93 TYR A CA 1
ATOM 766 C C . TYR A 1 93 ? -8.593 3.082 13.190 1.00 93.44 93 TYR A C 1
ATOM 768 O O . TYR A 1 93 ? -8.683 2.090 13.920 1.00 93.44 93 TYR A O 1
ATOM 776 N N . ALA A 1 94 ? -8.029 3.042 11.984 1.00 95.88 94 ALA A N 1
ATOM 777 C CA . ALA A 1 94 ? -7.385 1.841 11.455 1.00 95.88 94 ALA A CA 1
ATOM 778 C C . ALA A 1 94 ? -5.871 1.911 11.651 1.00 95.88 94 ALA A C 1
ATOM 780 O O . ALA A 1 94 ? -5.277 2.985 11.599 1.00 95.88 94 ALA A O 1
ATOM 781 N N . ARG A 1 95 ? -5.239 0.755 11.852 1.00 97.50 95 ARG A N 1
ATOM 782 C CA . ARG A 1 95 ? -3.789 0.575 11.735 1.00 97.50 95 ARG A CA 1
ATOM 783 C C . ARG A 1 95 ? -3.493 -0.575 10.796 1.00 97.50 95 ARG A C 1
ATOM 785 O O . ARG A 1 95 ? -4.068 -1.647 10.962 1.00 97.50 95 ARG A O 1
ATOM 792 N N . VAL A 1 96 ? -2.605 -0.360 9.830 1.00 97.19 96 VAL A N 1
ATOM 793 C CA . VAL A 1 96 ? -2.280 -1.367 8.814 1.00 97.19 96 VAL A CA 1
ATOM 794 C C . VAL A 1 96 ? -0.784 -1.616 8.793 1.00 97.19 96 VAL A C 1
ATOM 796 O O . VAL A 1 96 ? 0.000 -0.719 8.499 1.00 97.19 96 VAL A O 1
ATOM 799 N N . TRP A 1 97 ? -0.378 -2.839 9.121 1.00 96.31 97 TRP A N 1
ATOM 800 C CA . TRP A 1 97 ? 1.005 -3.278 8.990 1.00 96.31 97 TRP A CA 1
ATOM 801 C C . TRP A 1 97 ? 1.227 -3.859 7.596 1.00 96.31 97 TRP A C 1
ATOM 803 O O . TRP A 1 97 ? 0.667 -4.907 7.260 1.00 96.31 97 TRP A O 1
ATOM 813 N N . ASN A 1 98 ? 2.054 -3.190 6.796 1.00 93.31 98 ASN A N 1
ATOM 814 C CA . ASN A 1 98 ? 2.449 -3.662 5.477 1.00 93.31 98 ASN A CA 1
ATOM 815 C C . ASN A 1 98 ? 3.681 -4.563 5.624 1.00 93.31 98 ASN A C 1
ATOM 817 O O . ASN A 1 98 ? 4.759 -4.096 5.996 1.00 93.31 98 ASN A O 1
ATOM 821 N N . THR A 1 99 ? 3.514 -5.863 5.362 1.00 90.94 99 THR A N 1
ATOM 822 C CA . THR A 1 99 ? 4.586 -6.854 5.567 1.00 90.94 99 THR A CA 1
ATOM 823 C C . THR A 1 99 ? 5.751 -6.672 4.605 1.00 90.94 99 THR A C 1
ATOM 825 O O . THR A 1 99 ? 6.884 -6.950 4.983 1.00 90.94 99 THR A O 1
ATOM 828 N N . LEU A 1 100 ? 5.489 -6.146 3.407 1.00 89.12 100 LEU A N 1
ATOM 829 C CA . LEU A 1 100 ? 6.524 -5.854 2.428 1.00 89.12 100 LEU A CA 1
ATOM 830 C C . LEU A 1 100 ? 7.369 -4.647 2.848 1.00 89.12 100 LEU A C 1
ATOM 832 O O . LEU A 1 100 ? 8.592 -4.701 2.812 1.00 89.12 100 LEU A O 1
ATOM 836 N N . LEU A 1 101 ? 6.725 -3.551 3.256 1.00 88.94 101 LEU A N 1
ATOM 837 C CA . LEU A 1 101 ? 7.438 -2.337 3.671 1.00 88.94 101 LEU A CA 1
ATOM 838 C C . LEU A 1 101 ? 7.973 -2.417 5.110 1.00 88.94 101 LEU A C 1
ATOM 840 O O . LEU A 1 101 ? 8.690 -1.514 5.540 1.00 88.94 101 LEU A O 1
ATOM 844 N N . GLN A 1 102 ? 7.583 -3.454 5.858 1.00 91.19 102 GLN A N 1
ATOM 845 C CA . GLN A 1 102 ? 7.912 -3.672 7.270 1.00 91.19 102 GLN A CA 1
ATOM 846 C C . GLN A 1 102 ? 7.645 -2.436 8.145 1.00 91.19 102 GLN A C 1
ATOM 848 O O . GLN A 1 102 ? 8.416 -2.089 9.043 1.00 91.19 102 GLN A O 1
ATOM 853 N N . ARG A 1 103 ? 6.540 -1.741 7.861 1.00 94.06 103 ARG A N 1
ATOM 854 C CA . ARG A 1 103 ? 6.125 -0.529 8.571 1.00 94.06 103 ARG A CA 1
ATOM 855 C C . ARG A 1 103 ? 4.611 -0.375 8.568 1.00 94.06 103 ARG A C 1
ATOM 857 O O . ARG A 1 103 ? 3.897 -1.023 7.802 1.00 94.06 103 ARG A O 1
ATOM 864 N N . TRP A 1 104 ? 4.142 0.531 9.416 1.00 97.00 104 TRP A N 1
ATOM 865 C CA . TRP A 1 104 ? 2.765 1.008 9.380 1.00 97.00 104 TRP A CA 1
ATOM 866 C C . TRP A 1 104 ? 2.513 1.810 8.106 1.00 97.00 104 TRP A C 1
ATOM 868 O O . TRP A 1 104 ? 3.334 2.648 7.726 1.00 97.00 104 TRP A O 1
ATOM 878 N N . ASP A 1 105 ? 1.398 1.524 7.449 1.00 96.25 105 ASP A N 1
ATOM 879 C CA . ASP A 1 105 ? 1.074 2.029 6.124 1.00 96.25 105 ASP A CA 1
ATOM 880 C C . ASP A 1 105 ? -0.091 3.014 6.185 1.00 96.25 105 ASP A C 1
ATOM 882 O O . ASP A 1 105 ? -1.268 2.652 6.133 1.00 96.25 105 ASP A O 1
ATOM 886 N N . GLU A 1 106 ? 0.262 4.294 6.287 1.00 95.94 106 GLU A N 1
ATOM 887 C CA . GLU A 1 106 ? -0.711 5.378 6.381 1.00 95.94 106 GLU A CA 1
ATOM 888 C C . GLU A 1 106 ? -1.622 5.486 5.150 1.00 95.94 106 GLU A C 1
ATOM 890 O O . GLU A 1 106 ? -2.701 6.072 5.248 1.00 95.94 106 GLU A O 1
ATOM 895 N N . THR A 1 107 ? -1.202 4.970 3.990 1.00 94.19 107 THR A N 1
ATOM 896 C CA . THR A 1 107 ? -1.995 5.031 2.754 1.00 94.19 107 THR A CA 1
ATOM 897 C C . THR A 1 107 ? -3.232 4.158 2.901 1.00 94.19 107 THR A C 1
ATOM 899 O O . THR A 1 107 ? -4.355 4.629 2.703 1.00 94.19 107 THR A O 1
ATOM 902 N N . PHE A 1 108 ? -3.036 2.908 3.332 1.00 94.31 108 PHE A N 1
ATOM 903 C CA . PHE A 1 108 ? -4.140 2.007 3.646 1.00 94.31 108 PHE A CA 1
ATOM 904 C C . PHE A 1 108 ? -4.981 2.531 4.812 1.00 94.31 108 PHE A C 1
ATOM 906 O O . PHE A 1 108 ? -6.208 2.531 4.716 1.00 94.31 108 PHE A O 1
ATOM 913 N N . GLU A 1 109 ? -4.344 3.005 5.888 1.00 95.62 109 GLU A N 1
ATOM 914 C CA . GLU A 1 109 ? -5.042 3.525 7.073 1.00 95.62 109 GLU A CA 1
ATOM 915 C C . GLU A 1 109 ? -5.993 4.675 6.707 1.00 95.62 109 GLU A C 1
ATOM 917 O O . GLU A 1 109 ? -7.182 4.618 7.028 1.00 95.62 109 GLU A O 1
ATOM 922 N N . LYS A 1 110 ? -5.509 5.678 5.959 1.00 93.75 110 LYS A N 1
ATOM 923 C CA . LYS A 1 110 ? -6.327 6.812 5.498 1.00 93.75 110 LYS A CA 1
ATOM 924 C C . LYS A 1 110 ? -7.471 6.348 4.606 1.00 93.75 110 LYS A C 1
ATOM 926 O O . LYS A 1 110 ? -8.609 6.749 4.833 1.00 93.75 110 LYS A O 1
ATOM 931 N N . GLN A 1 111 ? -7.199 5.470 3.641 1.00 92.69 111 GLN A N 1
ATOM 932 C CA . GLN A 1 111 ? -8.226 4.996 2.716 1.00 92.69 111 GLN A CA 1
ATOM 933 C C . GLN A 1 111 ? -9.339 4.204 3.420 1.00 92.69 111 GLN A C 1
ATOM 935 O O . GLN A 1 111 ? -10.512 4.345 3.066 1.00 92.69 111 GLN A O 1
ATOM 940 N N . ILE A 1 112 ? -8.992 3.376 4.410 1.00 94.00 112 ILE A N 1
ATOM 941 C CA . ILE A 1 112 ? -9.969 2.634 5.217 1.00 94.00 112 ILE A CA 1
ATOM 942 C C . ILE A 1 112 ? -10.780 3.608 6.073 1.00 94.00 112 ILE A C 1
ATOM 944 O O . ILE A 1 112 ? -12.009 3.559 6.060 1.00 94.00 112 ILE A O 1
ATOM 948 N N . GLU A 1 113 ? -10.119 4.531 6.776 1.00 93.06 113 GLU A N 1
ATOM 949 C CA . GLU A 1 113 ? -10.808 5.514 7.615 1.00 93.06 113 GLU A CA 1
ATOM 950 C C . GLU A 1 113 ? -11.769 6.399 6.818 1.00 93.06 113 GLU A C 1
ATOM 952 O O . GLU A 1 113 ? -12.886 6.646 7.268 1.00 93.06 113 GLU A O 1
ATOM 957 N N . GLU A 1 114 ? -11.382 6.861 5.630 1.00 91.31 114 GLU A N 1
ATOM 958 C CA . GLU A 1 114 ? -12.248 7.674 4.770 1.00 91.31 114 GLU A CA 1
ATOM 959 C C . GLU A 1 114 ? -13.537 6.946 4.371 1.00 91.31 114 GLU A C 1
ATOM 961 O O . GLU A 1 114 ? -14.584 7.582 4.229 1.00 91.31 114 GLU A O 1
ATOM 966 N N . LYS A 1 115 ? -13.480 5.620 4.212 1.00 89.69 115 LYS A N 1
ATOM 967 C CA . LYS A 1 115 ? -14.601 4.812 3.717 1.00 89.69 115 LYS A CA 1
ATOM 968 C C . LYS A 1 115 ? -15.448 4.189 4.821 1.00 89.69 115 L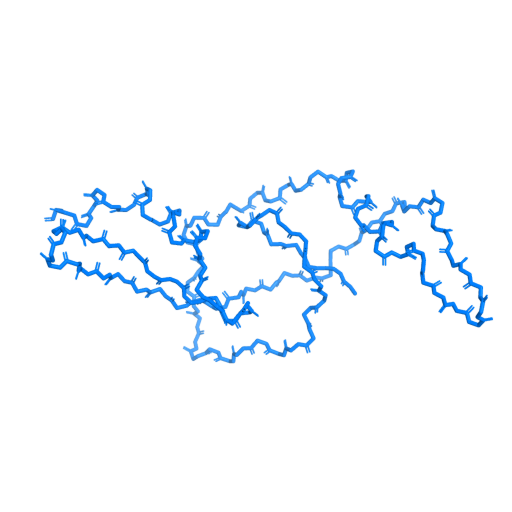YS A C 1
ATOM 970 O O . LYS A 1 115 ? -16.647 4.013 4.626 1.00 89.69 115 LYS A O 1
ATOM 975 N N . GLU A 1 116 ? -14.861 3.872 5.972 1.00 90.56 116 GLU A N 1
ATOM 976 C CA . GLU A 1 116 ? -15.517 3.046 6.999 1.00 90.56 116 GLU A CA 1
ATOM 977 C C . GLU A 1 116 ? -15.748 3.742 8.328 1.00 90.56 116 GLU A C 1
ATOM 979 O O . GLU A 1 116 ? -16.560 3.275 9.127 1.00 90.56 116 GLU A O 1
ATOM 984 N N . ARG A 1 117 ? -15.113 4.891 8.574 1.00 80.19 117 ARG A N 1
ATOM 985 C CA . ARG A 1 117 ? -15.247 5.588 9.860 1.00 80.19 117 ARG A CA 1
ATOM 986 C C . ARG A 1 117 ? -16.696 5.925 10.225 1.00 80.19 117 ARG A C 1
ATOM 988 O O . ARG A 1 117 ? -17.000 6.047 11.410 1.00 80.19 117 ARG A O 1
ATOM 995 N N . LEU A 1 118 ? -17.572 6.098 9.232 1.00 77.25 118 LEU A N 1
ATOM 996 C CA . LEU A 1 118 ? -19.004 6.321 9.448 1.00 77.25 118 LEU A CA 1
ATOM 997 C C . LEU A 1 118 ? -19.733 5.045 9.892 1.00 77.25 118 LEU A C 1
ATOM 999 O O . LEU A 1 118 ? -20.596 5.130 10.755 1.00 77.25 118 LEU A O 1
ATOM 1003 N N . VAL A 1 119 ? -19.347 3.885 9.356 1.00 80.88 119 VAL A N 1
ATOM 1004 C CA . VAL A 1 119 ? -19.965 2.582 9.653 1.00 80.88 119 VAL A CA 1
ATOM 1005 C C . VAL A 1 119 ? -19.586 2.100 11.052 1.00 80.88 119 VAL A C 1
ATOM 1007 O O . VAL A 1 119 ? -20.400 1.517 11.749 1.00 80.88 119 VAL A O 1
ATOM 1010 N N . TRP A 1 120 ? -18.366 2.381 11.514 1.00 82.12 120 TRP A N 1
ATOM 1011 C CA . TRP A 1 120 ? -17.896 1.940 12.835 1.00 82.12 120 TRP A CA 1
ATOM 1012 C C . TRP A 1 120 ? -18.574 2.622 14.032 1.00 82.12 120 TRP A C 1
ATOM 1014 O O . TRP A 1 120 ? -18.316 2.242 15.172 1.00 82.12 120 TRP A O 1
ATOM 1024 N N . ARG A 1 121 ? -19.359 3.677 13.796 1.00 68.69 121 ARG A N 1
ATOM 1025 C CA . ARG A 1 121 ? -20.076 4.424 14.841 1.00 68.69 121 ARG A CA 1
ATOM 1026 C C . ARG A 1 121 ? -21.532 3.982 15.015 1.00 68.69 121 ARG A C 1
ATOM 1028 O O . ARG A 1 121 ? -22.179 4.489 15.930 1.00 68.69 121 ARG A O 1
ATOM 1035 N N . GLU A 1 122 ? -22.029 3.108 14.144 1.00 57.53 122 GLU A N 1
ATOM 1036 C CA . GLU A 1 122 ? -23.356 2.481 14.240 1.00 57.53 122 GLU A CA 1
ATOM 1037 C C . GLU A 1 122 ? -23.286 1.170 15.035 1.00 57.53 122 GLU A C 1
ATOM 1039 O O . GLU A 1 122 ? -24.242 0.916 15.805 1.00 57.53 122 GLU A O 1
#

Secondary structure (DSSP, 8-state):
-EEEETTTTEEEE---SPPPP-SS-PPPPTT--S-----HHHHHHHHHHHHTT-EETTEE---------------PPPEEEEEEEETTTTEEEEEEEETTTTEE-HHHHHHHHHHHTTGGG-

Radius of gyration: 19.02 Å; chains: 1; bounding box: 58×31×52 Å